Protein AF-A0A6V7XIG8-F1 (afdb_monomer)

Secondary structure (DSSP, 8-state):
---HHHHHHHHHHHHHHHHHTSS---TT--SS-TTS---HHHHHHHHHHHHHHHHHTT-HHHHHHHHHHHHHH--SSSTT--S-SSHHHHHTTT-

Foldseek 3Di:
DPDPVVLCVVQVVVLLCCLVPVDPADQVDELADPVDPDDPVVSLVSSLVSLLVCSSVNVNSPSVNSLVNNCVVPVDDDLNHHPDPDSVVNVVSSD

Organism: Meloidogyne enterolobii (NCBI:txid390850)

Radius of gyration: 13.26 Å; Cα contacts (8 Å, |Δi|>4): 94; chains: 1; bounding box: 35×26×37 Å

Structure (mmCIF, N/CA/C/O backbone):
data_AF-A0A6V7XIG8-F1
#
_entry.id   AF-A0A6V7XIG8-F1
#
loop_
_atom_site.group_PDB
_atom_site.id
_atom_site.type_symbol
_atom_site.label_atom_id
_atom_site.label_alt_id
_atom_site.label_comp_id
_atom_site.label_asym_id
_atom_site.label_entity_id
_atom_site.label_seq_id
_atom_site.pdbx_PDB_ins_code
_atom_site.Cartn_x
_atom_site.Cartn_y
_atom_site.Cartn_z
_atom_site.occupancy
_atom_site.B_iso_or_equiv
_atom_site.auth_seq_id
_atom_site.auth_comp_id
_atom_site.auth_asym_id
_atom_site.auth_atom_id
_atom_site.pdbx_PDB_model_num
ATOM 1 N N . MET A 1 1 ? -22.406 12.007 -2.810 1.00 51.47 1 MET A N 1
ATOM 2 C CA . MET A 1 1 ? -20.988 11.790 -2.451 1.00 51.47 1 MET A CA 1
ATOM 3 C C . MET A 1 1 ? -20.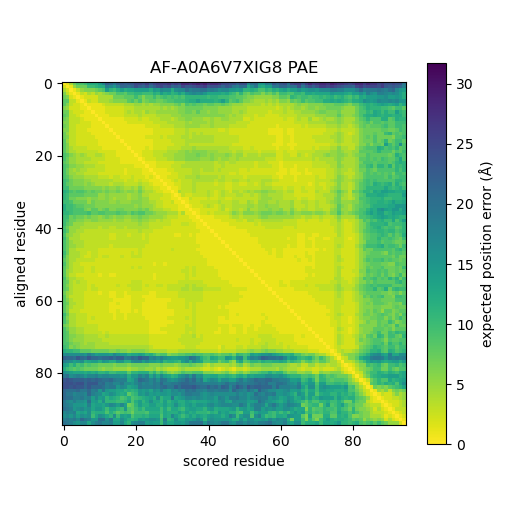825 12.115 -0.980 1.00 51.47 1 MET A C 1
ATOM 5 O 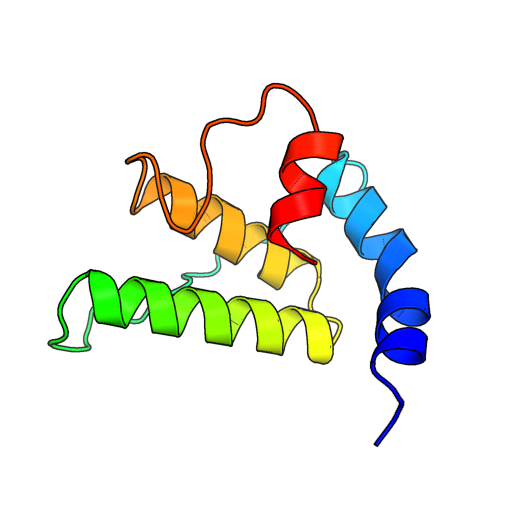O . MET A 1 1 ? -21.172 13.228 -0.603 1.00 51.47 1 MET A O 1
ATOM 9 N N . LYS A 1 2 ? -20.366 11.169 -0.149 1.00 56.66 2 LYS A N 1
ATOM 10 C CA . LYS A 1 2 ? -19.873 11.523 1.191 1.00 56.66 2 LYS A CA 1
ATOM 11 C C . LYS A 1 2 ? -18.668 12.458 1.007 1.00 56.66 2 LYS A C 1
ATOM 13 O O . LYS A 1 2 ? -17.901 12.271 0.064 1.00 56.66 2 LYS A O 1
ATOM 18 N N . GLY A 1 3 ? -18.542 13.491 1.836 1.00 73.75 3 GLY A N 1
ATOM 19 C CA . GLY A 1 3 ? -17.361 14.356 1.807 1.00 73.75 3 GLY A CA 1
ATOM 20 C C . GLY A 1 3 ? -16.109 13.568 2.203 1.00 73.75 3 GLY A C 1
ATOM 21 O O . GLY A 1 3 ? -16.208 12.640 3.004 1.00 73.75 3 GLY A O 1
ATOM 22 N N . ILE A 1 4 ? -14.945 13.949 1.670 1.00 74.75 4 ILE A N 1
ATOM 23 C CA . ILE A 1 4 ? -13.648 13.299 1.949 1.00 74.75 4 ILE A CA 1
ATOM 24 C C . ILE A 1 4 ? -13.383 13.187 3.462 1.00 74.75 4 ILE A C 1
ATOM 26 O O . ILE A 1 4 ? -12.925 12.152 3.927 1.00 74.75 4 ILE A O 1
ATOM 30 N N . ALA A 1 5 ? -13.759 14.204 4.244 1.00 79.56 5 ALA A N 1
ATOM 31 C CA . ALA A 1 5 ? -13.615 14.187 5.701 1.00 79.56 5 ALA A CA 1
ATOM 32 C C . ALA A 1 5 ? -14.409 13.056 6.382 1.00 79.56 5 ALA A C 1
ATOM 34 O O . ALA A 1 5 ? -13.896 12.405 7.285 1.00 79.56 5 ALA A O 1
ATOM 35 N N . ASN A 1 6 ? -15.640 12.785 5.932 1.00 83.62 6 ASN A N 1
ATOM 36 C CA . ASN A 1 6 ? -16.463 11.718 6.512 1.00 83.62 6 ASN A CA 1
ATOM 37 C C . ASN A 1 6 ? -15.894 10.337 6.188 1.00 83.62 6 ASN A C 1
ATOM 39 O O . ASN A 1 6 ? -15.930 9.457 7.034 1.00 83.62 6 ASN A O 1
ATOM 43 N N . MET A 1 7 ? -15.343 10.163 4.984 1.00 85.75 7 MET A N 1
ATOM 44 C CA . MET A 1 7 ? -14.665 8.923 4.608 1.00 85.75 7 MET A CA 1
ATOM 45 C C . MET A 1 7 ? -13.444 8.671 5.497 1.00 85.75 7 MET A C 1
ATOM 47 O O . MET A 1 7 ? -13.285 7.567 5.997 1.00 85.75 7 MET A O 1
ATOM 51 N N . TRP A 1 8 ? -12.612 9.690 5.733 1.00 86.69 8 TRP A N 1
ATOM 52 C CA . TRP A 1 8 ? -11.449 9.553 6.611 1.00 86.69 8 TRP A CA 1
ATOM 53 C C . TRP A 1 8 ? -11.836 9.182 8.040 1.00 86.69 8 TRP A C 1
ATOM 55 O O . TRP A 1 8 ? -11.226 8.285 8.610 1.00 86.69 8 TRP A O 1
ATOM 65 N N . MET A 1 9 ? -12.885 9.799 8.592 1.00 89.62 9 MET A N 1
ATOM 66 C CA . MET A 1 9 ? -13.406 9.424 9.912 1.00 89.62 9 MET A CA 1
ATOM 67 C C . MET A 1 9 ? -13.889 7.968 9.973 1.00 89.62 9 MET A C 1
ATOM 69 O O . MET A 1 9 ? -13.791 7.350 11.024 1.00 89.62 9 MET A O 1
ATOM 73 N N . GLU A 1 10 ? -14.396 7.422 8.864 1.00 90.88 10 GLU A N 1
ATOM 74 C CA . GLU A 1 10 ? -14.886 6.039 8.791 1.00 90.88 10 GLU A CA 1
ATOM 75 C C . GLU A 1 10 ? -13.758 4.999 8.725 1.00 90.88 10 GLU A C 1
ATOM 77 O O . GLU A 1 10 ? -13.965 3.879 9.175 1.00 90.88 10 GLU A O 1
ATOM 82 N N . ILE A 1 11 ? -12.587 5.348 8.178 1.00 92.00 11 ILE A N 1
ATOM 83 C CA . ILE A 1 11 ? -11.492 4.387 7.945 1.00 92.00 11 ILE A CA 1
ATOM 84 C C . ILE A 1 11 ? -10.279 4.578 8.8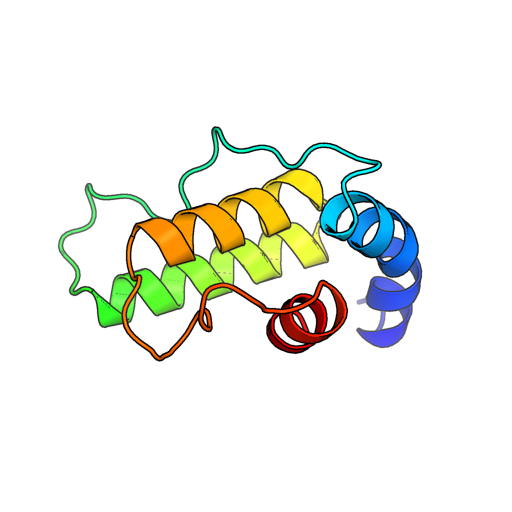62 1.00 92.00 11 ILE A C 1
ATOM 86 O O . ILE A 1 11 ? -9.395 3.727 8.871 1.00 92.00 11 ILE A O 1
ATOM 90 N N . ALA A 1 12 ? -10.201 5.690 9.599 1.00 91.44 12 ALA A N 1
ATOM 91 C CA . ALA A 1 12 ? -9.006 6.066 10.356 1.00 91.44 12 ALA A CA 1
ATOM 92 C C . ALA A 1 12 ? -8.596 5.032 11.415 1.00 91.44 12 ALA A C 1
ATOM 94 O O . ALA A 1 12 ? -7.405 4.778 11.565 1.00 91.44 12 ALA A O 1
ATOM 95 N N . GLU A 1 13 ? -9.561 4.439 12.124 1.00 93.50 13 GLU A N 1
ATOM 96 C CA . GLU A 1 13 ? -9.296 3.432 13.161 1.00 93.50 13 GLU A CA 1
ATOM 97 C C . GLU A 1 13 ? -8.682 2.167 12.552 1.00 93.50 13 GLU A C 1
ATOM 99 O O . GLU A 1 13 ? -7.554 1.818 12.880 1.00 93.50 13 GLU A O 1
ATOM 104 N N . GLU A 1 14 ? -9.349 1.554 11.570 1.00 94.44 14 GLU A N 1
ATOM 105 C CA . GLU A 1 14 ? -8.843 0.346 10.906 1.00 94.44 14 GLU A CA 1
ATOM 106 C C . GLU A 1 14 ? -7.512 0.595 10.182 1.00 94.44 14 GLU A C 1
ATOM 108 O O . GLU A 1 14 ? -6.634 -0.270 10.174 1.00 94.44 14 GLU A O 1
ATOM 113 N N . LEU A 1 15 ? -7.335 1.779 9.584 1.00 92.94 15 LEU A N 1
ATOM 114 C CA . LEU A 1 15 ? -6.069 2.153 8.960 1.00 92.94 15 LEU A CA 1
ATOM 115 C C . LEU A 1 15 ? -4.959 2.232 10.004 1.00 92.94 15 LEU A C 1
ATOM 117 O O . LEU A 1 15 ? -3.910 1.631 9.799 1.00 92.94 15 LEU A O 1
ATOM 121 N N . SER A 1 16 ? -5.204 2.909 11.126 1.00 92.69 16 SER A N 1
ATOM 122 C CA . SER A 1 16 ? -4.258 2.977 12.240 1.00 92.69 16 SER A CA 1
ATOM 123 C C . SER A 1 16 ? -3.902 1.579 12.743 1.00 92.69 16 SER A C 1
ATOM 125 O O . SER A 1 16 ? -2.723 1.236 12.773 1.00 92.69 16 SER A O 1
ATOM 127 N N . ASP A 1 17 ? -4.900 0.748 13.047 1.00 94.44 17 ASP A N 1
ATOM 128 C CA . ASP A 1 17 ? -4.714 -0.615 13.556 1.00 94.44 17 ASP A CA 1
ATOM 129 C C . ASP A 1 17 ? -3.925 -1.500 12.579 1.00 94.44 17 ASP A C 1
ATOM 131 O O . ASP A 1 17 ? -3.073 -2.295 12.985 1.00 94.44 17 ASP A O 1
ATOM 135 N N . THR A 1 18 ? -4.152 -1.333 11.273 1.00 92.88 18 THR A N 1
ATOM 136 C CA . THR A 1 18 ? -3.409 -2.061 10.233 1.00 92.88 18 THR A CA 1
ATOM 137 C C . THR A 1 18 ? -1.960 -1.581 10.119 1.00 92.88 18 THR A C 1
ATOM 139 O O . THR A 1 18 ? -1.044 -2.379 9.906 1.00 92.88 18 THR A O 1
ATOM 142 N N . LEU A 1 19 ? -1.722 -0.276 10.269 1.00 88.56 19 LEU A N 1
ATOM 143 C CA . LEU A 1 19 ? -0.382 0.305 10.206 1.00 88.56 19 LEU A CA 1
ATOM 144 C C . LEU A 1 19 ? 0.472 -0.085 11.418 1.00 88.56 19 LEU A C 1
ATOM 146 O O . LEU A 1 19 ? 1.630 -0.465 11.228 1.00 88.56 19 LEU A O 1
ATOM 150 N N . ILE A 1 20 ? -0.098 -0.067 12.631 1.00 88.75 20 ILE A N 1
ATOM 151 C CA . ILE A 1 20 ? 0.599 -0.455 13.872 1.00 88.75 20 ILE A CA 1
ATOM 152 C C . ILE A 1 20 ? 0.758 -1.979 14.031 1.00 88.75 20 ILE A C 1
ATOM 154 O O . ILE A 1 20 ? 1.506 -2.426 14.898 1.00 88.75 20 ILE A O 1
ATOM 158 N N . GLY A 1 21 ? 0.093 -2.773 13.184 1.00 88.25 21 GLY A N 1
ATOM 159 C CA . GLY A 1 21 ? 0.218 -4.232 13.145 1.00 88.25 21 GLY A CA 1
ATOM 160 C C . GLY A 1 21 ? -0.750 -5.001 14.048 1.00 88.25 21 GLY A C 1
ATOM 161 O O . GLY A 1 21 ? -0.591 -6.211 14.193 1.00 88.25 21 GLY A O 1
ATOM 162 N N . GLU A 1 22 ? -1.759 -4.340 14.620 1.00 93.38 22 GLU A N 1
ATOM 163 C CA . GLU A 1 22 ? -2.869 -5.008 15.321 1.00 93.38 22 GLU A CA 1
ATOM 164 C C . GLU A 1 22 ? -3.778 -5.752 14.327 1.00 93.38 22 GLU A C 1
ATOM 166 O O . GLU A 1 22 ? -4.291 -6.836 14.614 1.00 93.38 22 GLU A O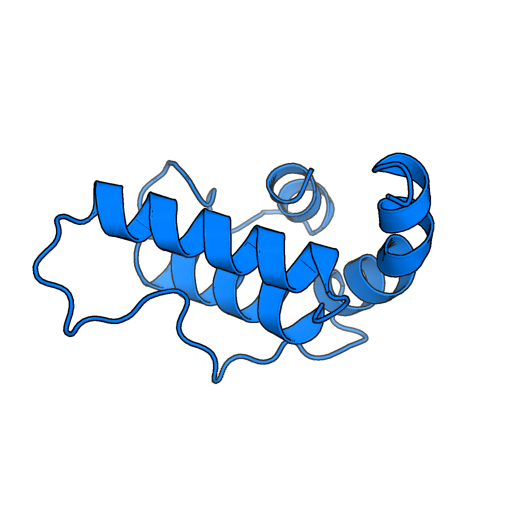 1
ATOM 171 N N . ILE A 1 23 ? -3.922 -5.208 13.113 1.00 95.75 23 ILE A N 1
ATOM 172 C CA . ILE A 1 23 ? -4.565 -5.866 11.972 1.00 95.75 23 ILE A CA 1
ATOM 173 C C . ILE A 1 23 ? -3.502 -6.185 10.918 1.00 95.75 23 ILE A C 1
ATOM 175 O O . ILE A 1 23 ? -2.700 -5.340 10.528 1.00 95.75 23 ILE A O 1
ATOM 179 N N . ASN A 1 24 ? -3.501 -7.421 10.417 1.00 94.25 24 ASN A N 1
ATOM 180 C CA . ASN A 1 24 ? -2.552 -7.816 9.380 1.00 94.25 24 ASN A CA 1
ATOM 181 C C . ASN A 1 24 ? -2.961 -7.233 8.017 1.00 94.25 24 ASN A C 1
ATOM 183 O O . ASN A 1 24 ? -4.095 -7.462 7.584 1.00 94.25 24 ASN A O 1
ATOM 187 N N . PRO A 1 25 ? -2.058 -6.546 7.295 1.00 94.50 25 PRO A N 1
ATOM 188 C CA . PRO A 1 25 ? -2.317 -6.161 5.915 1.00 94.50 25 PRO A CA 1
ATOM 189 C C . PRO A 1 25 ? -2.384 -7.396 5.012 1.00 94.50 25 PRO A C 1
ATOM 191 O O . PRO A 1 25 ? -1.761 -8.427 5.277 1.00 94.50 25 PRO A O 1
ATOM 194 N N . ASN A 1 26 ? -3.095 -7.268 3.898 1.00 96.00 26 ASN A N 1
ATOM 195 C CA . ASN A 1 26 ? -3.155 -8.310 2.888 1.00 96.00 26 ASN A CA 1
ATOM 196 C C . ASN A 1 26 ? -1.933 -8.180 1.974 1.00 96.00 26 ASN A C 1
ATOM 198 O O . ASN A 1 26 ? -1.899 -7.296 1.130 1.00 96.00 26 ASN A O 1
ATOM 202 N N . LEU A 1 27 ? -0.922 -9.032 2.138 1.00 91.88 27 LEU A N 1
ATOM 203 C CA . LEU A 1 27 ? 0.315 -8.956 1.346 1.00 91.88 27 LEU A CA 1
ATOM 204 C C . LEU A 1 27 ? 0.234 -9.693 -0.001 1.00 91.88 27 LEU A C 1
ATOM 206 O O . LEU A 1 27 ? 1.139 -9.552 -0.821 1.00 91.88 27 LEU A O 1
ATOM 210 N N . ASP A 1 28 ? -0.857 -10.417 -0.266 1.00 94.38 28 ASP A N 1
ATOM 211 C CA . ASP A 1 28 ? -1.048 -11.201 -1.496 1.00 94.38 28 ASP A CA 1
ATOM 212 C C . ASP A 1 28 ? -1.584 -10.359 -2.673 1.00 94.38 28 ASP A C 1
ATOM 214 O O . ASP A 1 28 ? -1.874 -10.877 -3.756 1.00 94.38 28 ASP A O 1
ATOM 218 N N . VAL A 1 29 ? -1.726 -9.043 -2.488 1.00 92.94 29 VAL A N 1
ATOM 219 C CA . VAL A 1 29 ? -2.207 -8.108 -3.515 1.00 92.94 29 VAL A CA 1
ATOM 220 C C . VAL A 1 29 ? -1.052 -7.457 -4.266 1.00 92.94 29 VAL A C 1
ATOM 222 O O . VAL A 1 29 ? -0.117 -6.916 -3.681 1.00 92.94 29 VAL A O 1
ATOM 225 N N . SER A 1 30 ? -1.141 -7.446 -5.594 1.00 90.12 30 SER A N 1
ATOM 226 C CA . SER A 1 30 ? -0.206 -6.687 -6.426 1.00 90.12 30 SER A CA 1
ATOM 227 C C . SER A 1 30 ? -0.737 -5.269 -6.654 1.00 90.12 30 SER A C 1
ATOM 229 O O . SER A 1 30 ? -1.904 -5.126 -7.032 1.00 90.12 30 SER A O 1
ATOM 231 N N . PRO A 1 31 ? 0.093 -4.221 -6.501 1.00 85.75 31 PRO A N 1
ATOM 232 C CA . PRO A 1 31 ? -0.310 -2.851 -6.813 1.00 85.75 31 PRO A CA 1
ATOM 233 C C . PRO A 1 31 ? -0.413 -2.596 -8.328 1.00 85.75 31 PRO A C 1
ATOM 235 O O . PRO A 1 31 ? -1.009 -1.607 -8.750 1.00 85.75 31 PRO A O 1
ATOM 238 N N . ILE A 1 32 ? 0.145 -3.489 -9.158 1.00 89.19 32 ILE A N 1
ATOM 239 C CA . ILE A 1 32 ? 0.202 -3.347 -10.617 1.00 89.19 32 ILE A CA 1
ATOM 240 C C . ILE A 1 32 ? -0.098 -4.644 -11.366 1.00 89.19 32 ILE A C 1
ATOM 242 O O . ILE A 1 32 ? 0.014 -5.752 -10.839 1.00 89.19 32 ILE A O 1
ATOM 246 N N . ASN A 1 33 ? -0.423 -4.500 -12.650 1.00 90.06 33 ASN A N 1
ATOM 247 C CA . ASN A 1 33 ? -0.528 -5.607 -13.592 1.00 90.06 33 ASN A CA 1
ATOM 248 C C . ASN A 1 33 ? 0.667 -5.598 -14.555 1.00 90.06 33 ASN A C 1
ATOM 250 O O . ASN A 1 33 ? 0.658 -4.859 -15.538 1.00 90.06 33 ASN A O 1
ATOM 254 N N . MET A 1 34 ? 1.655 -6.464 -14.313 1.00 86.62 34 MET A N 1
ATOM 255 C CA . MET A 1 34 ? 2.874 -6.572 -15.133 1.00 86.62 34 MET A CA 1
ATOM 256 C C . MET A 1 34 ? 2.630 -6.966 -16.604 1.00 86.62 34 MET A C 1
ATOM 258 O O . MET A 1 34 ? 3.550 -6.908 -17.413 1.00 86.62 34 MET A O 1
ATOM 262 N N . LEU A 1 35 ? 1.409 -7.364 -16.986 1.00 92.44 35 LEU A N 1
ATOM 263 C CA . LEU A 1 35 ? 1.065 -7.614 -18.392 1.00 92.44 35 LEU A CA 1
ATOM 264 C C . LEU A 1 35 ? 0.876 -6.319 -19.199 1.00 92.44 35 LEU A C 1
ATOM 266 O O . LEU A 1 35 ? 0.843 -6.363 -20.432 1.00 92.44 35 LEU A O 1
ATOM 270 N N . LEU A 1 36 ? 0.733 -5.175 -18.525 1.00 89.38 36 LEU A N 1
ATOM 271 C CA . LEU A 1 36 ? 0.704 -3.869 -19.172 1.00 89.38 36 LEU A CA 1
ATOM 272 C C . LEU A 1 36 ? 2.113 -3.513 -19.658 1.00 89.38 36 LEU A C 1
ATOM 274 O O . LEU A 1 36 ? 3.090 -3.656 -18.936 1.00 89.38 36 LEU A O 1
ATOM 278 N N . LYS A 1 37 ? 2.229 -3.044 -20.901 1.00 91.31 37 LYS A N 1
ATOM 279 C CA . LYS A 1 37 ? 3.510 -2.626 -21.494 1.00 91.31 37 LYS A CA 1
ATOM 280 C C . LYS A 1 37 ? 3.701 -1.122 -21.316 1.00 91.31 37 LYS A C 1
ATOM 282 O O . LYS A 1 37 ? 3.682 -0.383 -22.297 1.00 91.31 37 LYS A O 1
ATOM 287 N N . VAL A 1 38 ? 3.787 -0.701 -20.062 1.00 93.81 38 VAL A N 1
ATOM 288 C CA . VAL A 1 38 ? 3.973 0.694 -19.647 1.00 93.81 38 VAL A CA 1
ATOM 289 C C . VAL A 1 38 ? 5.322 0.850 -18.955 1.00 93.81 38 VAL A C 1
ATOM 291 O O . VAL A 1 38 ? 5.953 -0.150 -18.609 1.00 93.81 38 VAL A O 1
ATOM 294 N N . ASP A 1 39 ? 5.788 2.087 -18.816 1.00 93.44 39 ASP A N 1
ATOM 295 C CA . ASP A 1 39 ? 7.008 2.361 -18.059 1.00 93.44 39 ASP A CA 1
ATOM 296 C C . ASP A 1 39 ? 6.763 2.345 -16.539 1.00 93.44 39 ASP A C 1
ATOM 298 O O . ASP A 1 39 ? 5.626 2.282 -16.059 1.00 93.44 39 ASP A O 1
ATOM 302 N N . ASP A 1 40 ? 7.855 2.368 -15.777 1.00 90.19 40 ASP A N 1
ATOM 303 C CA . ASP A 1 40 ? 7.816 2.330 -14.315 1.00 90.19 40 ASP A CA 1
ATOM 304 C C . ASP A 1 40 ? 7.058 3.513 -13.714 1.00 90.19 40 ASP A C 1
ATOM 306 O O . ASP A 1 40 ? 6.377 3.348 -12.706 1.00 90.19 40 ASP A O 1
ATOM 310 N N . GLU A 1 41 ? 7.141 4.697 -14.319 1.00 91.50 41 GLU A N 1
ATOM 311 C CA . GLU A 1 41 ? 6.463 5.875 -13.784 1.00 91.50 41 GLU A CA 1
ATOM 312 C C . GLU A 1 41 ? 4.943 5.728 -13.911 1.00 91.50 41 GLU A C 1
ATOM 314 O O . GLU A 1 41 ? 4.210 5.916 -12.940 1.00 91.50 41 GLU A O 1
ATOM 319 N N . GLN A 1 42 ? 4.471 5.246 -15.062 1.00 94.06 42 GLN A N 1
ATOM 320 C CA . GLN A 1 42 ? 3.066 4.895 -15.270 1.00 94.06 42 GLN A CA 1
ATOM 321 C C . GLN A 1 42 ? 2.599 3.784 -14.321 1.00 94.06 42 GLN A C 1
ATOM 323 O O . GLN A 1 42 ? 1.473 3.817 -13.818 1.00 94.06 42 GLN A O 1
ATOM 328 N N . PHE A 1 43 ? 3.450 2.796 -14.034 1.00 95.19 43 PHE A N 1
ATOM 329 C CA . PHE A 1 43 ? 3.123 1.768 -13.051 1.00 95.19 43 PHE A CA 1
ATOM 330 C C . PHE A 1 43 ? 2.960 2.328 -11.633 1.00 95.19 43 PHE A C 1
ATOM 332 O O . PHE A 1 43 ? 2.019 1.931 -10.940 1.00 95.19 43 PHE A O 1
ATOM 339 N N . LYS A 1 44 ? 3.812 3.268 -11.210 1.00 93.38 44 LYS A N 1
ATOM 340 C CA . LYS A 1 44 ? 3.681 3.939 -9.906 1.00 93.38 44 LYS A CA 1
ATOM 341 C C . LYS A 1 44 ? 2.391 4.756 -9.819 1.00 93.38 44 LYS A C 1
ATOM 343 O O . LYS A 1 44 ? 1.695 4.687 -8.805 1.00 93.38 44 LYS A O 1
ATOM 348 N N . GLU A 1 45 ? 2.025 5.475 -10.882 1.00 92.81 45 GLU A N 1
ATOM 349 C CA . GLU A 1 45 ? 0.747 6.197 -10.953 1.00 92.81 45 GLU A CA 1
ATOM 350 C C . GLU A 1 45 ? -0.448 5.243 -10.799 1.00 92.81 45 GLU A C 1
ATOM 352 O O . GLU A 1 45 ? -1.371 5.507 -10.023 1.00 92.81 45 GLU A O 1
ATOM 357 N N . PHE A 1 46 ? -0.427 4.096 -11.485 1.00 93.69 46 PHE A N 1
ATOM 358 C CA . PHE A 1 46 ? -1.477 3.085 -11.348 1.00 93.69 46 PHE A CA 1
ATOM 359 C C . PHE A 1 46 ? -1.550 2.505 -9.938 1.00 93.69 46 PHE A C 1
ATOM 361 O O . PHE A 1 46 ? -2.653 2.373 -9.406 1.00 93.69 46 PHE A O 1
ATOM 368 N N . ALA A 1 47 ? -0.407 2.210 -9.321 1.00 94.69 47 ALA A N 1
ATOM 369 C CA . ALA A 1 47 ? -0.341 1.733 -7.946 1.00 94.69 47 ALA A CA 1
ATOM 370 C C . ALA A 1 47 ? -0.992 2.728 -6.969 1.00 94.69 47 ALA A C 1
ATOM 372 O O . ALA A 1 47 ? -1.870 2.341 -6.195 1.00 94.69 47 ALA A O 1
ATOM 373 N N . LEU A 1 48 ? -0.657 4.022 -7.062 1.00 93.44 48 LEU A N 1
ATOM 374 C CA . LEU A 1 48 ? -1.281 5.069 -6.244 1.00 93.44 48 LEU A CA 1
ATOM 375 C C . LEU A 1 48 ? -2.799 5.131 -6.442 1.00 93.44 48 LEU A C 1
ATOM 377 O O . LEU A 1 48 ? -3.552 5.215 -5.470 1.00 93.44 48 LEU A O 1
ATOM 381 N N . LEU A 1 49 ? -3.274 5.055 -7.688 1.00 93.81 49 LEU A N 1
ATOM 382 C CA . LEU A 1 49 ? -4.709 5.051 -7.974 1.00 93.81 49 LEU A CA 1
ATOM 383 C C . LEU A 1 49 ? -5.411 3.829 -7.367 1.00 93.81 49 LEU A C 1
ATOM 385 O O . LEU A 1 49 ? -6.496 3.977 -6.801 1.00 93.81 49 LEU A O 1
ATOM 389 N N . GLN A 1 50 ? -4.804 2.641 -7.443 1.00 94.75 50 GLN A N 1
ATOM 390 C CA . GLN A 1 50 ? -5.353 1.426 -6.832 1.00 94.75 50 GLN A CA 1
ATOM 391 C C . GLN A 1 50 ? -5.431 1.546 -5.307 1.00 94.75 50 GLN A C 1
ATOM 393 O O . GLN A 1 50 ? -6.481 1.252 -4.733 1.00 94.75 50 GLN A O 1
ATOM 398 N N . ILE A 1 51 ? -4.377 2.061 -4.665 1.00 94.69 51 ILE A N 1
ATOM 399 C CA . ILE A 1 51 ? -4.334 2.306 -3.216 1.00 94.69 51 ILE A CA 1
ATOM 400 C C . ILE A 1 51 ? -5.436 3.292 -2.810 1.00 94.69 51 ILE A C 1
ATOM 402 O O . ILE A 1 51 ? -6.231 3.007 -1.914 1.00 94.69 51 ILE A O 1
ATOM 406 N N . GLN A 1 52 ? -5.573 4.415 -3.520 1.00 92.25 52 GLN A N 1
ATOM 407 C CA . GLN A 1 52 ? -6.630 5.391 -3.247 1.00 92.25 52 GLN A CA 1
ATOM 408 C C . GLN A 1 52 ? -8.037 4.807 -3.425 1.00 92.25 52 GLN A C 1
ATOM 410 O O . GLN A 1 52 ? -8.950 5.136 -2.668 1.00 92.25 52 GLN A O 1
ATOM 415 N N . VAL A 1 53 ? -8.249 3.960 -4.435 1.00 93.62 53 VAL A N 1
ATOM 416 C CA . VAL A 1 53 ? -9.530 3.270 -4.636 1.00 93.62 53 VAL A CA 1
ATOM 417 C C . VAL A 1 53 ? -9.799 2.287 -3.498 1.00 93.62 53 VAL A C 1
ATOM 419 O O . VAL A 1 53 ? -10.927 2.231 -3.008 1.00 93.62 53 VAL A O 1
ATOM 422 N N . ALA A 1 54 ? -8.793 1.534 -3.052 1.00 94.75 54 ALA A N 1
ATOM 423 C CA . ALA A 1 54 ? -8.914 0.622 -1.919 1.00 94.75 54 ALA A CA 1
ATOM 424 C C . ALA A 1 54 ? -9.316 1.373 -0.636 1.00 94.75 54 ALA A C 1
ATOM 426 O O . ALA A 1 54 ? -10.343 1.033 -0.049 1.00 94.75 54 ALA A O 1
ATOM 427 N N . LEU A 1 55 ? -8.637 2.475 -0.298 1.00 93.25 55 LEU A N 1
ATOM 428 C CA . LEU A 1 55 ? -9.001 3.341 0.835 1.00 93.25 55 LEU A CA 1
ATOM 429 C C . LEU A 1 55 ? -10.442 3.862 0.732 1.00 93.25 55 LEU A C 1
ATOM 431 O O . LEU A 1 55 ? -11.233 3.714 1.660 1.00 93.25 55 LEU A O 1
ATOM 435 N N . ARG A 1 56 ? -10.828 4.411 -0.430 1.00 91.44 56 ARG A N 1
ATOM 436 C CA . ARG A 1 56 ? -12.186 4.949 -0.660 1.00 91.44 56 ARG A CA 1
ATOM 437 C C . ARG A 1 56 ? -13.291 3.899 -0.586 1.00 91.44 56 ARG A C 1
ATOM 439 O O . ARG A 1 56 ? -14.455 4.255 -0.415 1.00 91.44 56 ARG A O 1
ATOM 446 N N . THR A 1 57 ? -12.945 2.628 -0.768 1.00 92.19 57 THR A N 1
ATOM 447 C CA . THR A 1 57 ? -13.882 1.498 -0.719 1.00 92.19 57 THR A CA 1
ATOM 448 C C . THR A 1 57 ? -13.799 0.715 0.589 1.00 92.19 57 THR A C 1
ATOM 450 O O . THR A 1 57 ? -14.456 -0.315 0.701 1.00 92.19 57 THR A O 1
ATOM 453 N N . GLY A 1 58 ? -13.034 1.201 1.576 1.00 92.62 58 GLY A N 1
ATOM 454 C CA . GLY A 1 58 ? -12.882 0.554 2.882 1.00 92.62 58 GLY A CA 1
ATOM 455 C C . GLY A 1 58 ? -12.056 -0.733 2.845 1.00 92.62 58 GLY A C 1
ATOM 456 O O . GLY A 1 58 ? -12.112 -1.521 3.777 1.00 92.62 58 GLY A O 1
ATOM 457 N N . ARG A 1 59 ? -11.299 -0.986 1.771 1.00 95.25 59 ARG A N 1
ATOM 458 C CA . ARG A 1 59 ? -10.417 -2.158 1.655 1.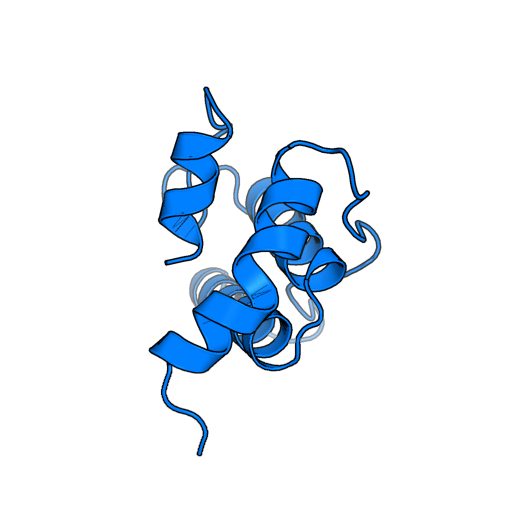00 95.25 59 ARG A CA 1
ATOM 459 C C . ARG A 1 59 ? -9.053 -1.831 2.247 1.00 95.25 59 ARG A C 1
ATOM 461 O O . ARG A 1 59 ? -8.075 -1.655 1.522 1.00 95.25 59 ARG A O 1
ATOM 468 N N . ILE A 1 60 ? -9.014 -1.669 3.563 1.00 96.12 60 ILE A N 1
ATOM 469 C CA . ILE A 1 60 ? -7.868 -1.072 4.254 1.00 96.12 60 ILE A CA 1
ATOM 470 C C . ILE A 1 60 ? -6.656 -2.006 4.266 1.00 96.12 60 ILE A C 1
ATOM 472 O O . ILE A 1 60 ? -5.562 -1.568 3.904 1.00 96.12 60 ILE A O 1
ATOM 476 N N . GLN A 1 61 ? -6.844 -3.299 4.559 1.00 96.81 61 GLN A N 1
ATOM 477 C CA . GLN A 1 61 ? -5.736 -4.264 4.517 1.00 96.81 61 GLN A CA 1
ATOM 478 C C . GLN A 1 61 ? -5.112 -4.367 3.117 1.00 96.81 61 GLN A C 1
ATOM 480 O O . GLN A 1 61 ? -3.890 -4.480 3.004 1.00 96.81 61 GLN A O 1
ATOM 485 N N . ASP A 1 62 ? -5.932 -4.299 2.060 1.00 97.00 62 ASP A N 1
ATOM 486 C CA . ASP A 1 62 ? -5.464 -4.290 0.669 1.00 97.00 62 ASP A CA 1
ATOM 487 C C . ASP A 1 62 ? -4.677 -3.011 0.363 1.00 97.00 62 ASP A C 1
ATOM 489 O O . ASP A 1 62 ? -3.624 -3.077 -0.260 1.00 97.00 62 ASP A O 1
ATOM 493 N N . ALA A 1 63 ? -5.170 -1.846 0.795 1.00 95.81 63 ALA A N 1
ATOM 494 C CA . ALA A 1 63 ? -4.507 -0.567 0.554 1.00 95.81 63 ALA A CA 1
ATOM 495 C C . ALA A 1 63 ? -3.099 -0.535 1.167 1.00 95.81 63 ALA A C 1
ATOM 497 O O . ALA A 1 63 ? -2.135 -0.195 0.480 1.00 95.81 63 ALA A O 1
ATOM 498 N N . VAL A 1 64 ? -2.977 -0.946 2.435 1.00 94.81 64 VAL A N 1
ATOM 499 C CA . VAL A 1 64 ? -1.688 -1.020 3.140 1.00 94.81 64 VAL A CA 1
ATOM 500 C C . VAL A 1 64 ? -0.782 -2.080 2.510 1.00 94.81 64 VAL A C 1
ATOM 502 O O . VAL A 1 64 ? 0.409 -1.842 2.307 1.00 94.81 64 VAL A O 1
ATOM 505 N N . GLY A 1 65 ? -1.340 -3.233 2.135 1.00 95.12 65 GLY A N 1
ATOM 506 C CA . GLY A 1 65 ? -0.608 -4.287 1.436 1.00 95.12 65 GLY A CA 1
ATOM 507 C C . GLY A 1 65 ? -0.039 -3.840 0.089 1.00 95.12 65 GLY A C 1
ATOM 508 O O . GLY A 1 65 ? 1.152 -4.005 -0.168 1.00 95.12 65 GLY A O 1
ATOM 509 N N . MET A 1 66 ? -0.858 -3.192 -0.744 1.00 95.50 66 MET A N 1
ATOM 510 C CA . MET A 1 66 ? -0.435 -2.620 -2.026 1.00 95.50 66 MET A CA 1
ATOM 511 C C . MET A 1 66 ? 0.638 -1.549 -1.841 1.00 9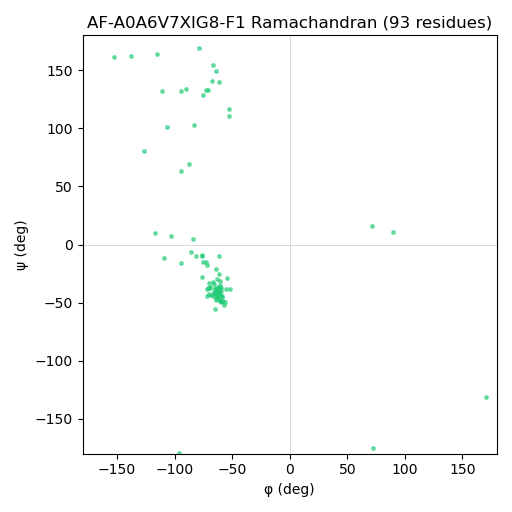5.50 66 MET A C 1
ATOM 513 O O . MET A 1 66 ? 1.603 -1.523 -2.605 1.00 95.50 66 MET A O 1
ATOM 517 N N . PHE A 1 67 ? 0.504 -0.684 -0.835 1.00 93.19 67 PHE A N 1
ATOM 518 C CA . PHE A 1 67 ? 1.500 0.344 -0.544 1.00 93.19 67 PHE A CA 1
ATOM 519 C C . PHE A 1 67 ? 2.846 -0.271 -0.119 1.00 93.19 67 PHE A C 1
ATOM 521 O O . PHE A 1 67 ? 3.892 0.092 -0.658 1.00 93.19 67 PHE A O 1
ATOM 528 N N . ARG A 1 68 ? 2.840 -1.268 0.776 1.00 91.50 68 ARG A N 1
ATOM 529 C CA . ARG A 1 68 ? 4.048 -2.019 1.181 1.00 91.50 68 ARG A CA 1
ATOM 530 C C . ARG A 1 68 ? 4.692 -2.762 0.010 1.00 91.50 68 ARG A C 1
ATOM 532 O O . ARG A 1 68 ? 5.898 -2.657 -0.191 1.00 91.50 68 ARG A O 1
ATOM 539 N N . ASN A 1 69 ? 3.897 -3.431 -0.819 1.00 92.75 69 ASN A N 1
ATOM 540 C CA . ASN A 1 69 ? 4.397 -4.118 -2.009 1.00 92.75 69 ASN A CA 1
ATOM 541 C C . ASN A 1 69 ? 4.941 -3.139 -3.064 1.00 92.75 69 ASN A C 1
ATOM 543 O O . ASN A 1 69 ? 5.916 -3.457 -3.741 1.00 92.75 69 ASN A O 1
ATOM 547 N N . SER A 1 70 ? 4.376 -1.931 -3.173 1.00 92.81 70 SER A N 1
ATOM 548 C CA . SER A 1 70 ? 4.901 -0.879 -4.058 1.00 92.81 70 SER A CA 1
ATOM 549 C C . SER A 1 70 ? 6.297 -0.425 -3.632 1.00 92.81 70 SER A C 1
ATOM 551 O O . SER A 1 70 ? 7.155 -0.242 -4.489 1.00 92.81 70 SER A O 1
ATOM 553 N N . ARG A 1 71 ? 6.566 -0.325 -2.324 1.00 88.81 71 ARG A N 1
ATOM 554 C CA . ARG A 1 71 ? 7.911 -0.023 -1.798 1.00 88.81 71 ARG A CA 1
ATOM 555 C C . ARG A 1 71 ? 8.929 -1.120 -2.104 1.00 88.81 71 ARG A C 1
ATOM 557 O O . ARG A 1 71 ? 10.069 -0.824 -2.430 1.00 88.81 71 ARG A O 1
ATOM 564 N N . ILE A 1 72 ? 8.514 -2.386 -2.051 1.00 88.88 72 ILE A N 1
ATOM 565 C CA . ILE A 1 72 ? 9.383 -3.517 -2.420 1.00 88.88 72 ILE A CA 1
ATOM 566 C C . ILE A 1 72 ? 9.735 -3.468 -3.915 1.00 88.88 72 ILE A C 1
ATOM 568 O O . ILE A 1 72 ? 10.867 -3.768 -4.291 1.00 88.88 72 ILE A O 1
ATOM 572 N N . LEU A 1 73 ? 8.775 -3.094 -4.768 1.00 89.25 73 LEU A N 1
ATOM 573 C CA . LEU A 1 73 ? 8.983 -2.969 -6.214 1.00 89.25 73 LEU A CA 1
ATOM 574 C C . LEU A 1 73 ? 9.838 -1.751 -6.586 1.00 89.25 73 LEU A C 1
ATOM 576 O O . LEU A 1 73 ? 10.672 -1.848 -7.484 1.00 89.25 73 LEU A O 1
ATOM 580 N N . TRP A 1 74 ? 9.652 -0.629 -5.890 1.00 89.75 74 TRP A N 1
ATOM 581 C 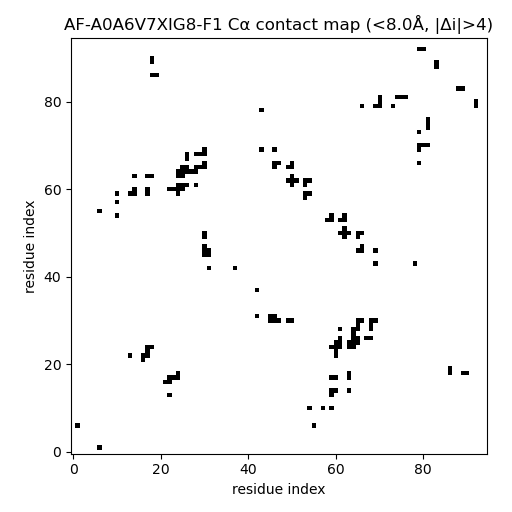CA . TRP A 1 74 ? 10.390 0.615 -6.107 1.00 89.75 74 TRP A CA 1
ATOM 582 C C . TRP A 1 74 ? 11.015 1.102 -4.796 1.00 89.75 74 TRP A C 1
ATOM 584 O O . TRP A 1 74 ? 10.467 2.003 -4.162 1.00 89.75 74 TRP A O 1
ATOM 594 N N . PRO A 1 75 ? 12.166 0.528 -4.397 1.00 83.06 75 PRO A N 1
ATOM 595 C CA . PRO A 1 75 ? 12.834 0.868 -3.138 1.00 83.06 75 PRO A CA 1
ATOM 596 C C . PRO A 1 75 ? 13.576 2.214 -3.181 1.00 83.06 75 PRO A C 1
ATOM 598 O O . PRO A 1 75 ? 14.086 2.679 -2.166 1.00 83.06 75 PRO A O 1
ATOM 601 N N . GLU A 1 76 ? 13.696 2.819 -4.363 1.00 78.12 76 GLU A N 1
ATOM 602 C CA . GLU A 1 76 ? 14.361 4.106 -4.577 1.00 78.12 76 GLU A CA 1
ATOM 603 C C . GLU A 1 76 ? 13.566 5.245 -3.907 1.00 78.12 76 GLU A C 1
ATOM 605 O O . GLU A 1 76 ? 12.336 5.290 -3.997 1.00 78.12 76 GLU A O 1
ATOM 610 N N . THR A 1 77 ? 14.265 6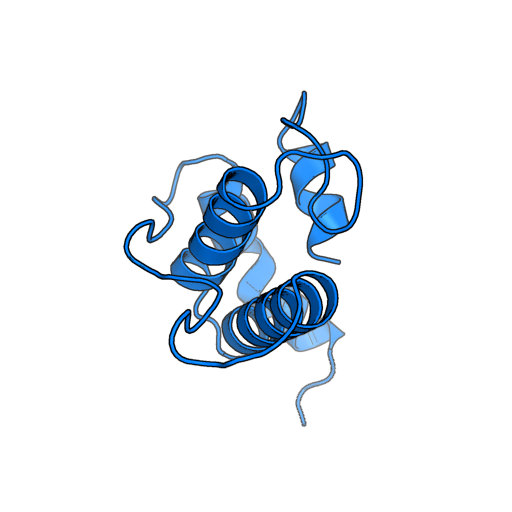.214 -3.301 1.00 60.06 77 THR A N 1
ATOM 611 C CA . THR A 1 77 ? 13.665 7.416 -2.697 1.00 60.06 77 THR A CA 1
ATOM 612 C C . THR A 1 77 ? 12.749 8.130 -3.697 1.00 60.06 77 THR A C 1
ATOM 614 O O . THR A 1 77 ? 13.199 8.635 -4.727 1.00 60.06 77 THR A O 1
ATOM 617 N N . GLY A 1 78 ? 11.449 8.201 -3.397 1.00 74.12 78 GLY A N 1
ATOM 618 C CA . GLY A 1 78 ? 10.466 8.796 -4.301 1.00 74.12 78 GLY A CA 1
ATOM 619 C C . GLY A 1 78 ? 9.018 8.575 -3.865 1.00 74.12 78 GLY A C 1
ATOM 620 O O . GLY A 1 78 ? 8.656 8.814 -2.717 1.00 74.12 78 GLY A O 1
ATOM 621 N N . THR A 1 79 ? 8.183 8.129 -4.802 1.00 80.81 79 THR A N 1
ATOM 622 C CA . THR A 1 79 ? 6.712 8.077 -4.730 1.00 80.81 79 THR A CA 1
ATOM 623 C C . THR A 1 79 ? 6.123 7.335 -3.522 1.00 80.81 79 THR A C 1
ATOM 625 O O . THR A 1 79 ? 5.025 7.680 -3.092 1.00 80.81 79 THR A O 1
ATOM 628 N N . PHE A 1 80 ? 6.826 6.343 -2.965 1.00 84.56 80 PHE A N 1
ATOM 629 C CA . PHE A 1 80 ? 6.325 5.501 -1.867 1.00 84.56 80 PHE A CA 1
ATOM 630 C C . PHE A 1 80 ? 7.131 5.619 -0.562 1.00 84.56 80 PHE A C 1
ATOM 632 O O . PHE A 1 80 ? 6.890 4.850 0.365 1.00 84.56 80 PHE A O 1
ATOM 639 N N . GLY A 1 81 ? 8.047 6.589 -0.465 1.00 70.94 81 GLY A N 1
ATOM 640 C CA . GLY A 1 81 ? 8.881 6.794 0.726 1.00 70.94 81 GLY A CA 1
ATOM 641 C C . GLY A 1 81 ? 9.976 5.735 0.923 1.00 70.94 81 GLY A C 1
ATOM 642 O O . GLY A 1 81 ? 10.189 4.885 0.062 1.00 70.94 81 GLY A O 1
ATOM 643 N N . ASN A 1 82 ? 10.687 5.822 2.052 1.00 65.69 82 ASN A N 1
ATOM 644 C CA . ASN A 1 82 ? 11.734 4.876 2.471 1.00 65.69 82 ASN A CA 1
ATOM 645 C C . ASN A 1 82 ? 11.179 3.811 3.439 1.00 65.69 82 ASN A C 1
ATOM 647 O O . ASN A 1 82 ? 9.997 3.840 3.794 1.00 65.69 82 ASN A O 1
ATOM 651 N N . ASP A 1 83 ? 12.038 2.894 3.905 1.00 58.75 83 ASP A N 1
ATOM 652 C CA . ASP A 1 83 ? 11.805 2.190 5.172 1.00 58.75 83 ASP A CA 1
ATOM 653 C C . ASP A 1 83 ? 11.567 3.249 6.255 1.00 58.75 83 ASP A C 1
ATOM 655 O O . ASP A 1 83 ? 12.459 4.039 6.560 1.00 58.75 83 ASP A O 1
ATOM 659 N N . PHE A 1 84 ? 10.335 3.332 6.754 1.00 60.56 84 PHE A N 1
ATOM 660 C CA . PHE A 1 84 ? 9.964 4.337 7.739 1.00 60.56 84 PHE A CA 1
ATOM 661 C C . PHE A 1 84 ? 10.614 4.021 9.076 1.00 60.56 84 PHE A C 1
ATOM 663 O O . PHE A 1 84 ? 10.511 2.894 9.569 1.00 60.56 84 PHE A O 1
ATOM 670 N N . ASP A 1 85 ? 11.214 5.035 9.693 1.00 51.84 85 ASP A N 1
ATOM 671 C CA . ASP A 1 85 ? 11.764 4.905 11.041 1.00 51.84 85 ASP A CA 1
ATOM 672 C C . ASP A 1 85 ? 10.631 4.815 12.088 1.00 51.84 85 ASP A C 1
ATOM 674 O O . ASP A 1 85 ? 10.852 4.345 13.210 1.00 51.84 85 ASP A O 1
ATOM 678 N N . SER A 1 86 ? 9.400 5.225 11.730 1.00 61.56 86 SER A N 1
ATOM 679 C CA . SER A 1 86 ? 8.201 5.066 12.562 1.00 61.56 86 SER A CA 1
ATOM 680 C C . SER A 1 86 ? 6.881 4.969 11.778 1.00 61.56 86 SER A C 1
ATOM 682 O O . SER A 1 86 ? 6.757 5.390 10.630 1.00 61.56 86 SER A O 1
ATOM 684 N N . ILE A 1 87 ? 5.844 4.446 12.439 1.00 63.75 87 ILE A N 1
ATOM 685 C CA . ILE A 1 87 ? 4.480 4.342 11.892 1.00 63.75 87 ILE A CA 1
ATOM 686 C C . ILE A 1 87 ? 3.872 5.726 11.598 1.00 63.75 87 ILE A C 1
ATOM 688 O O . ILE A 1 87 ? 3.083 5.864 10.664 1.00 63.75 87 ILE A O 1
ATOM 692 N N . GLU A 1 88 ? 4.251 6.772 12.344 1.00 63.22 88 GLU A N 1
ATOM 693 C CA . GLU A 1 88 ? 3.782 8.131 12.049 1.00 63.22 88 GLU A CA 1
ATOM 694 C C . GLU A 1 88 ? 4.304 8.652 10.706 1.00 63.22 88 GLU A C 1
ATOM 696 O O . GLU A 1 88 ? 3.590 9.383 10.021 1.00 63.22 88 GLU A O 1
ATOM 701 N N . GLU A 1 89 ? 5.521 8.268 10.314 1.00 64.69 89 GLU A N 1
ATOM 702 C CA . GLU A 1 89 ? 6.090 8.627 9.014 1.00 64.69 89 GLU A CA 1
ATOM 703 C C . GLU A 1 89 ? 5.353 7.912 7.872 1.00 64.69 89 GLU A C 1
ATOM 705 O O . GLU A 1 89 ? 5.051 8.531 6.850 1.00 64.69 89 GLU A O 1
ATOM 710 N N . GLU A 1 90 ? 4.955 6.653 8.092 1.00 65.44 90 GLU A N 1
ATOM 711 C CA . GLU A 1 90 ? 4.142 5.886 7.146 1.00 65.44 90 GLU A CA 1
ATOM 712 C C . GLU A 1 90 ? 2.772 6.542 6.897 1.00 65.44 90 GLU A C 1
ATOM 714 O O . GLU A 1 90 ? 2.347 6.667 5.747 1.00 65.44 90 GLU A O 1
ATOM 719 N N . CYS A 1 91 ? 2.103 7.030 7.948 1.00 65.44 91 CYS A N 1
ATOM 720 C CA . CYS A 1 91 ? 0.796 7.688 7.844 1.00 65.44 91 CYS A CA 1
ATOM 721 C C . CYS A 1 91 ? 0.781 8.876 6.868 1.00 65.44 91 CYS A C 1
ATOM 723 O O . CYS A 1 91 ? -0.204 9.037 6.148 1.00 65.44 91 CYS A O 1
ATOM 725 N N . TYR A 1 92 ? 1.846 9.687 6.804 1.00 68.94 92 TYR A N 1
ATOM 726 C 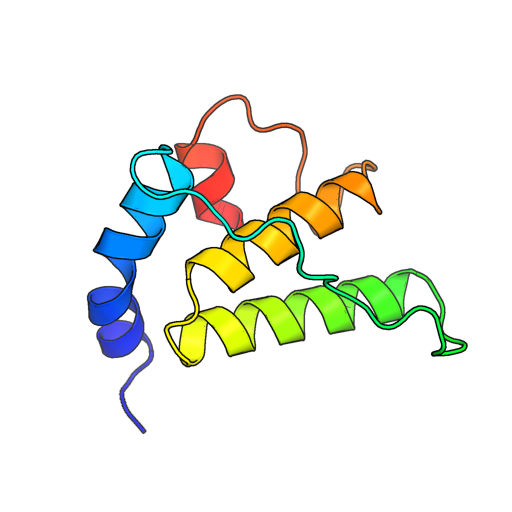CA . TYR A 1 92 ? 1.896 10.877 5.940 1.00 68.94 92 TYR A CA 1
ATOM 727 C C . TYR A 1 92 ? 1.773 10.566 4.446 1.00 68.94 92 TYR A C 1
ATOM 729 O O . TYR A 1 92 ? 1.324 11.425 3.696 1.00 68.94 92 TYR A O 1
ATOM 737 N N . TYR A 1 93 ? 2.135 9.360 4.006 1.00 64.56 93 TYR A N 1
ATOM 738 C CA . TYR A 1 93 ? 2.056 8.979 2.593 1.00 64.56 93 TYR A CA 1
ATOM 739 C C . TYR A 1 93 ? 0.653 8.539 2.154 1.00 64.56 93 TYR A C 1
ATOM 741 O O . TYR A 1 93 ? 0.410 8.380 0.956 1.00 64.56 93 TYR A O 1
ATOM 749 N N . TYR A 1 94 ? -0.277 8.347 3.096 1.00 57.72 94 TYR A N 1
ATOM 750 C CA . TYR A 1 94 ? -1.665 7.991 2.790 1.00 57.72 94 TYR A CA 1
ATOM 751 C C . TYR A 1 94 ? -2.607 9.204 2.720 1.00 57.72 94 TYR A C 1
ATOM 753 O O . TYR A 1 94 ? -3.715 9.057 2.195 1.00 57.72 94 TYR A O 1
ATOM 761 N N . ILE A 1 95 ? -2.200 10.371 3.240 1.00 56.88 95 ILE A N 1
ATOM 762 C CA . ILE A 1 95 ? -3.010 11.608 3.327 1.00 56.88 95 ILE A CA 1
ATOM 763 C C . ILE A 1 95 ? -2.750 12.522 2.129 1.00 56.88 95 ILE A C 1
ATOM 765 O O . ILE A 1 95 ? -3.743 13.069 1.593 1.00 56.88 95 ILE A O 1
#

Sequence (95 aa):
MKGIANMWMEIAEELSDTLIGEINPNLDVSPINMLLKVDDEQFKEFALLQIQVALRTGRIQDAVGMFRNSRILWPETGTFGNDFDSIEEECYYYI

pLDDT: mean 85.31, std 12.58, range [51.47, 97.0]

Solvent-accessible surface area (backbone atoms only — not comparable to full-atom values): 5620 Å² total; per-residue (Å²): 130,82,54,72,69,60,54,48,70,73,41,48,64,63,44,49,37,34,67,77,58,81,34,77,50,37,72,90,45,72,39,62,66,86,87,56,95,67,56,71,67,59,44,51,54,47,24,52,51,50,31,53,50,25,53,78,68,68,36,44,37,50,20,52,12,19,53,55,48,44,26,72,76,45,66,60,87,56,98,66,42,66,90,59,96,42,66,71,61,54,53,64,80,78,114

Mean predicted aligned error: 6.14 Å